Protein AF-A0A9D4Y0W6-F1 (afdb_monomer_lite)

InterPro domains:
  IPR001810 F-box domain [PF00646] (2-31)
  IPR036047 F-box-like domain superfamily [SSF81383] (2-50)
  IPR050796 SCF complex F-box component [PTHR31672] (2-57)

Sequence (112 aa):
AEILSFLDVKSIMRFRCVCKFWNTLIFDPTFVNLHLKKSAKQNPHFLLITAHSTTTTSEVPYGTYSRTEREHGVIPYSVSTLLENPSFTISIDEKYLVQDDECSNISVPAMD

Structure (mmCIF, N/CA/C/O backbone):
data_AF-A0A9D4Y0W6-F1
#
_entry.id   AF-A0A9D4Y0W6-F1
#
loop_
_atom_site.group_PDB
_atom_site.id
_atom_site.type_symbol
_atom_site.label_atom_id
_atom_site.label_alt_id
_atom_site.label_comp_id
_atom_site.label_asym_id
_atom_site.label_entity_id
_atom_site.label_seq_id
_atom_site.pdbx_PDB_ins_code
_atom_site.Cartn_x
_atom_site.Cartn_y
_atom_site.Cartn_z
_atom_site.occupancy
_atom_site.B_iso_or_equiv
_atom_site.auth_seq_id
_atom_site.auth_comp_id
_atom_site.auth_asym_id
_atom_site.auth_atom_id
_atom_site.pdbx_PDB_model_num
ATOM 1 N N . ALA A 1 1 ? -8.402 -5.051 13.642 1.00 80.12 1 ALA A N 1
ATOM 2 C CA . ALA A 1 1 ? -7.360 -4.393 12.819 1.00 80.12 1 ALA A CA 1
ATOM 3 C C . ALA A 1 1 ? -7.349 -4.909 11.379 1.00 80.12 1 ALA A C 1
ATOM 5 O O . ALA A 1 1 ? -7.305 -4.106 10.457 1.00 80.12 1 ALA A O 1
ATOM 6 N N . GLU A 1 2 ? -7.423 -6.228 11.173 1.00 84.94 2 GLU A N 1
ATOM 7 C CA . GLU A 1 2 ? -7.260 -6.858 9.856 1.00 84.94 2 GLU A CA 1
ATOM 8 C C . GLU A 1 2 ? -8.233 -6.354 8.780 1.00 84.94 2 GLU A C 1
ATOM 10 O O . GLU A 1 2 ? -7.783 -5.988 7.699 1.00 84.94 2 GLU A O 1
ATOM 15 N N . ILE A 1 3 ? -9.526 -6.214 9.092 1.00 89.06 3 ILE A N 1
ATOM 16 C CA . ILE A 1 3 ? -10.529 -5.691 8.145 1.00 89.06 3 ILE A CA 1
ATOM 17 C C . ILE A 1 3 ? -10.190 -4.259 7.708 1.00 89.06 3 ILE A C 1
ATOM 19 O O . ILE A 1 3 ? -10.088 -3.990 6.515 1.00 89.06 3 ILE A O 1
ATOM 23 N N . LEU A 1 4 ? -9.933 -3.352 8.660 1.00 90.06 4 LEU A N 1
ATOM 24 C CA . LEU A 1 4 ? -9.571 -1.966 8.340 1.00 90.06 4 LEU A CA 1
ATOM 25 C C . LEU A 1 4 ? -8.291 -1.862 7.514 1.00 90.06 4 LEU A C 1
ATOM 27 O O . LEU A 1 4 ? -8.163 -0.935 6.728 1.00 90.06 4 LEU A O 1
ATOM 31 N N . SER A 1 5 ? -7.353 -2.801 7.663 1.00 89.75 5 SER A N 1
ATOM 32 C CA . SER A 1 5 ? -6.099 -2.753 6.907 1.00 89.75 5 SER A CA 1
ATOM 33 C C . SER A 1 5 ? -6.293 -2.916 5.393 1.00 89.75 5 SER A C 1
ATOM 35 O O . SER A 1 5 ? -5.389 -2.546 4.654 1.00 89.75 5 SER A O 1
ATOM 37 N N . PHE A 1 6 ? -7.436 -3.454 4.939 1.00 87.19 6 PHE A N 1
ATOM 38 C CA . PHE A 1 6 ? -7.787 -3.585 3.518 1.00 87.19 6 PHE A CA 1
ATOM 39 C C . PHE A 1 6 ? -8.452 -2.340 2.918 1.00 87.19 6 PHE A C 1
ATOM 41 O O . PHE A 1 6 ? -8.647 -2.292 1.708 1.00 87.19 6 PHE A O 1
ATOM 48 N N . LEU A 1 7 ? -8.855 -1.376 3.744 1.00 89.12 7 LEU A N 1
ATOM 49 C CA . LEU A 1 7 ? -9.561 -0.184 3.287 1.00 89.12 7 LEU A CA 1
ATOM 50 C C . LEU A 1 7 ? -8.569 0.910 2.902 1.00 89.12 7 LEU A C 1
ATOM 52 O O . LEU A 1 7 ? -7.473 0.967 3.448 1.00 89.12 7 LEU A O 1
ATOM 56 N N . ASP A 1 8 ? -8.960 1.811 2.006 1.00 86.75 8 ASP A N 1
ATOM 57 C CA . ASP A 1 8 ? -8.159 2.994 1.709 1.00 86.75 8 ASP A CA 1
ATOM 58 C C . ASP A 1 8 ? -8.142 3.977 2.894 1.00 86.75 8 ASP A C 1
ATOM 60 O O . ASP A 1 8 ? -9.027 3.985 3.758 1.00 86.75 8 ASP A O 1
ATOM 64 N N . VAL A 1 9 ? -7.139 4.861 2.926 1.00 90.12 9 VAL A N 1
ATOM 65 C CA . VAL A 1 9 ? -6.983 5.843 4.013 1.00 90.12 9 VAL A CA 1
ATOM 66 C C . VAL A 1 9 ? -8.240 6.707 4.163 1.00 90.12 9 VAL A C 1
ATOM 68 O O . VAL A 1 9 ? -8.659 6.993 5.285 1.00 90.12 9 VAL A O 1
ATOM 71 N N . LYS A 1 10 ? -8.895 7.089 3.055 1.00 90.31 10 LYS A N 1
ATOM 72 C CA . LYS A 1 10 ? -10.109 7.919 3.103 1.00 90.31 10 LYS A CA 1
ATOM 73 C C . LYS A 1 10 ? -11.259 7.206 3.815 1.00 90.31 10 LYS A C 1
ATOM 75 O O . LYS A 1 10 ? -11.920 7.836 4.642 1.00 90.31 10 LYS A O 1
ATOM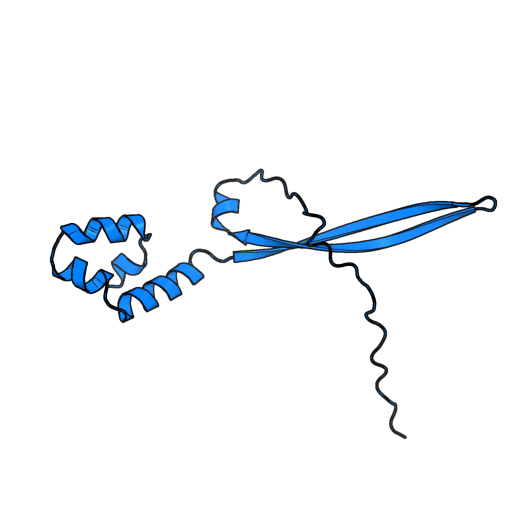 80 N N . SER A 1 11 ? -11.490 5.920 3.545 1.00 92.50 11 SER A N 1
ATOM 81 C CA . SER A 1 11 ? -12.529 5.145 4.235 1.00 92.50 11 SER A CA 1
ATOM 82 C C . SER A 1 11 ? -12.174 4.906 5.698 1.00 92.50 11 SER A C 1
ATOM 84 O O . SER A 1 11 ? -13.030 5.096 6.561 1.00 92.50 11 SER A O 1
ATOM 86 N N . ILE A 1 12 ? -10.912 4.576 6.003 1.00 94.12 12 ILE A N 1
ATOM 87 C CA . ILE A 1 12 ? -10.436 4.392 7.385 1.00 94.12 12 ILE A CA 1
ATOM 88 C C . ILE A 1 12 ? -10.705 5.649 8.220 1.00 94.12 12 ILE A C 1
ATOM 90 O O . ILE A 1 12 ? -11.235 5.561 9.327 1.00 94.12 12 ILE A O 1
ATOM 94 N N . MET A 1 13 ? -10.418 6.834 7.676 1.00 94.38 13 MET A N 1
ATOM 95 C CA . MET A 1 13 ? -10.589 8.102 8.393 1.00 94.38 13 MET A CA 1
ATOM 96 C C . MET A 1 13 ? -12.045 8.410 8.763 1.00 94.38 13 MET A C 1
ATOM 98 O O . MET A 1 13 ? -12.276 9.086 9.767 1.00 94.38 13 MET A O 1
ATOM 102 N N . ARG A 1 14 ? -13.028 7.874 8.028 1.00 95.38 14 ARG A N 1
ATOM 103 C CA . ARG A 1 14 ? -14.454 7.994 8.380 1.00 95.38 14 ARG A CA 1
ATOM 104 C C . ARG A 1 14 ? -14.817 7.166 9.615 1.00 95.38 14 ARG A C 1
ATOM 106 O O . ARG A 1 14 ? -15.692 7.573 10.367 1.00 95.38 14 ARG A O 1
ATOM 113 N N . PHE A 1 15 ? -14.119 6.062 9.894 1.00 93.81 15 PHE A N 1
ATOM 114 C CA . PHE A 1 15 ? -14.395 5.222 11.071 1.00 93.81 15 PHE A CA 1
ATOM 115 C C . PHE A 1 15 ? -13.965 5.847 12.402 1.00 93.81 15 PHE A C 1
ATOM 117 O O . PHE A 1 15 ? -14.394 5.384 13.460 1.00 93.81 15 PHE A O 1
ATOM 124 N N . ARG A 1 16 ? -13.187 6.938 12.378 1.00 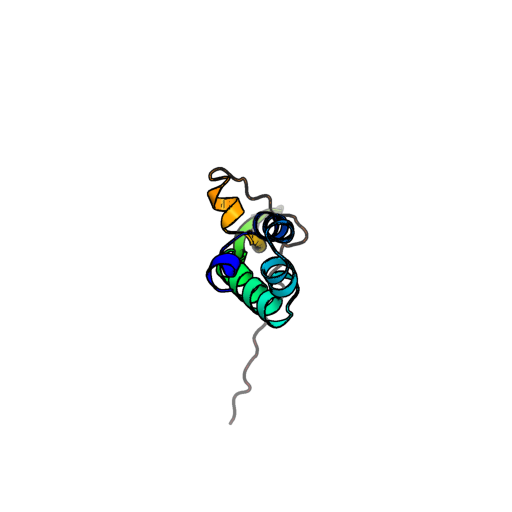94.38 16 ARG A N 1
ATOM 125 C CA . ARG A 1 16 ? -12.790 7.669 13.592 1.00 94.38 16 ARG A CA 1
ATOM 126 C C . ARG A 1 16 ? -13.979 8.150 14.425 1.00 94.38 16 ARG A C 1
ATOM 128 O O . ARG A 1 16 ? -13.859 8.225 15.643 1.00 94.38 16 ARG A O 1
ATOM 135 N N . CYS A 1 17 ? -15.110 8.471 13.795 1.00 93.00 17 CYS A N 1
ATOM 136 C CA . CYS A 1 17 ? -16.295 8.961 14.503 1.00 93.00 17 CYS A CA 1
ATOM 137 C C . CYS A 1 17 ? -17.216 7.849 15.031 1.00 93.00 17 CYS A C 1
ATOM 139 O O . CYS A 1 17 ? -18.164 8.155 15.747 1.00 93.00 17 CYS A O 1
ATOM 141 N N . VAL A 1 18 ? -16.952 6.575 14.715 1.00 94.00 18 VAL A N 1
ATOM 142 C CA . VAL A 1 18 ? -17.848 5.468 15.090 1.00 94.00 18 VAL A CA 1
ATOM 143 C C . VAL A 1 18 ? -17.716 5.119 16.568 1.00 94.00 18 VAL A C 1
ATOM 145 O O . VAL A 1 18 ? -18.716 5.009 17.271 1.00 94.00 18 VAL A O 1
ATOM 148 N N . CYS A 1 19 ? -16.489 4.941 17.066 1.00 94.38 19 CYS A N 1
ATOM 149 C CA . CYS A 1 19 ? -16.245 4.778 18.498 1.00 94.38 19 CYS A CA 1
ATOM 150 C C . CYS A 1 19 ? -14.788 5.089 18.871 1.00 94.38 19 CYS A C 1
ATOM 152 O O . CYS A 1 19 ? -13.896 5.128 18.018 1.00 94.38 19 CYS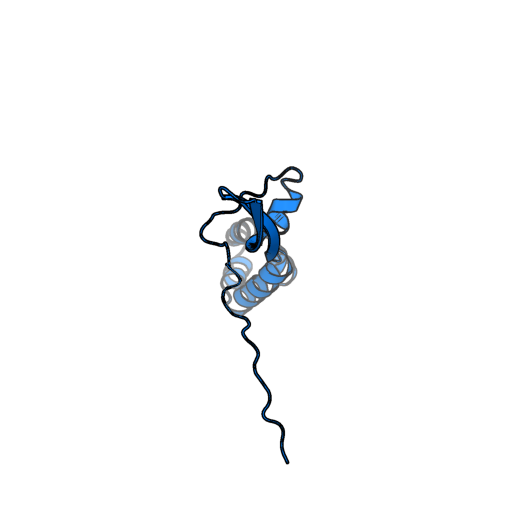 A O 1
ATOM 154 N N . LYS A 1 20 ? -14.533 5.258 20.177 1.00 95.00 20 LYS A N 1
ATOM 155 C CA . LYS A 1 20 ? -13.191 5.541 20.717 1.00 95.00 20 LYS A CA 1
ATOM 156 C C . LYS A 1 20 ? -12.168 4.472 20.333 1.00 95.00 20 LYS A C 1
ATOM 158 O O . LYS A 1 20 ? -11.045 4.818 19.994 1.00 95.00 20 LYS A O 1
ATOM 163 N N . PHE A 1 21 ? -12.572 3.200 20.343 1.00 94.88 21 PHE A N 1
ATOM 164 C CA . PHE A 1 21 ? -11.692 2.091 19.980 1.00 94.88 21 PHE A CA 1
ATOM 165 C C . PHE A 1 21 ? -11.195 2.207 18.536 1.00 94.88 21 PHE A C 1
ATOM 167 O O . PHE A 1 21 ? -9.995 2.101 18.306 1.00 94.88 21 PHE A O 1
ATOM 174 N N . TRP A 1 22 ? -12.085 2.487 17.575 1.00 94.75 22 TRP A N 1
ATOM 175 C CA . TRP A 1 22 ? -11.684 2.695 16.182 1.00 94.75 22 TRP A CA 1
ATOM 176 C C . TRP A 1 22 ? -10.729 3.880 16.045 1.00 94.75 22 TRP A C 1
ATOM 178 O O . TRP A 1 22 ? -9.703 3.755 15.385 1.00 94.75 22 TRP A O 1
ATOM 188 N N . ASN A 1 23 ? -11.010 4.999 16.718 1.00 95.50 23 ASN A N 1
ATOM 189 C CA . ASN A 1 23 ? -10.120 6.157 16.706 1.00 95.50 23 ASN A CA 1
ATOM 190 C C . ASN A 1 23 ? -8.726 5.813 17.262 1.00 95.50 23 ASN A C 1
ATOM 192 O O . ASN A 1 23 ? -7.733 6.116 16.614 1.00 95.50 23 ASN A O 1
ATOM 196 N N . THR A 1 24 ? -8.632 5.131 18.407 1.00 96.44 24 THR A N 1
ATOM 197 C CA . THR A 1 24 ? -7.343 4.701 18.976 1.00 96.44 24 THR A CA 1
ATOM 198 C C . THR A 1 24 ? -6.613 3.716 18.067 1.00 96.44 24 THR A C 1
ATOM 200 O O . THR A 1 24 ? -5.421 3.877 17.837 1.00 96.44 24 THR A O 1
ATOM 203 N N . LEU A 1 25 ? -7.319 2.729 17.509 1.00 95.75 25 LEU A N 1
ATOM 204 C CA . LEU A 1 25 ? -6.732 1.721 16.628 1.00 95.75 25 LEU A CA 1
ATOM 205 C C . LEU A 1 25 ? -6.139 2.335 15.354 1.00 95.75 25 LEU A C 1
ATOM 207 O O . LEU A 1 25 ? -5.085 1.903 14.910 1.00 95.75 25 LEU A O 1
ATOM 211 N N . ILE A 1 26 ? -6.801 3.332 14.764 1.00 94.81 26 ILE A N 1
ATOM 212 C CA . ILE A 1 26 ? -6.347 3.977 13.520 1.00 94.81 26 ILE A CA 1
ATOM 213 C C . ILE A 1 26 ? -5.027 4.736 13.720 1.00 94.81 26 ILE A C 1
ATOM 215 O O . ILE A 1 26 ? -4.217 4.799 12.798 1.00 94.81 26 ILE A O 1
ATOM 219 N N . PHE A 1 27 ? -4.801 5.285 14.915 1.00 94.75 27 PHE A N 1
ATOM 220 C CA . PHE A 1 27 ? -3.570 6.001 15.262 1.00 94.75 27 PHE A CA 1
ATOM 221 C C . PHE A 1 27 ? -2.517 5.122 15.944 1.00 94.75 27 PHE A C 1
ATOM 223 O O . PHE A 1 27 ? -1.431 5.609 16.257 1.00 94.75 27 PHE A O 1
ATOM 230 N N . ASP A 1 28 ? -2.808 3.841 16.165 1.00 96.44 28 ASP A N 1
ATOM 231 C CA . ASP A 1 28 ? -1.845 2.911 16.735 1.00 96.44 28 ASP A CA 1
ATOM 232 C C . ASP A 1 28 ? -0.668 2.684 15.759 1.00 96.44 28 ASP A C 1
ATOM 234 O O . ASP A 1 28 ? -0.890 2.318 14.599 1.00 96.44 28 ASP A O 1
ATOM 238 N N . PRO A 1 29 ? 0.597 2.854 16.191 1.00 96.00 29 PRO A N 1
ATOM 239 C CA . PRO A 1 29 ? 1.761 2.688 15.318 1.00 96.00 29 PRO A CA 1
ATOM 240 C C . PRO A 1 29 ? 1.877 1.295 14.686 1.00 96.00 29 PRO A C 1
ATOM 242 O O . PRO A 1 29 ? 2.414 1.154 13.582 1.00 96.00 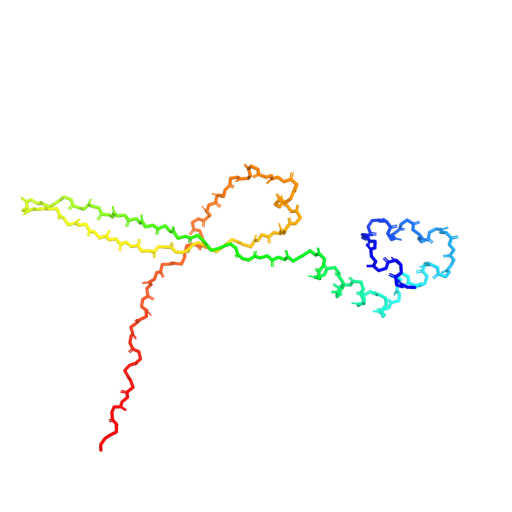29 PRO A O 1
ATOM 245 N N . THR A 1 30 ? 1.378 0.258 15.364 1.00 95.69 30 THR A N 1
ATOM 246 C CA . THR A 1 30 ? 1.360 -1.118 14.849 1.00 95.69 30 THR A CA 1
ATOM 247 C C . THR A 1 30 ? 0.380 -1.225 13.691 1.00 95.69 30 THR A C 1
ATOM 249 O O . THR A 1 30 ? 0.718 -1.779 12.642 1.00 95.69 30 THR A O 1
ATOM 252 N N . PHE A 1 31 ? -0.815 -0.648 13.845 1.00 95.31 31 PHE A N 1
ATOM 253 C CA . PHE A 1 31 ? -1.806 -0.574 12.776 1.00 95.31 31 PHE A CA 1
ATOM 254 C C . PHE A 1 31 ? -1.302 0.247 11.584 1.00 95.31 31 PHE A C 1
ATOM 256 O O . PHE A 1 31 ? -1.426 -0.208 10.447 1.00 95.31 31 PHE A O 1
ATOM 263 N N . VAL A 1 32 ? -0.676 1.404 11.823 1.00 94.25 32 VAL A N 1
ATOM 264 C CA . VAL A 1 32 ? -0.106 2.249 10.758 1.00 94.25 32 VAL A CA 1
ATOM 265 C C . VAL A 1 32 ? 0.954 1.485 9.962 1.00 94.25 32 VAL A C 1
ATOM 267 O O . VAL A 1 32 ? 0.884 1.435 8.735 1.00 94.25 32 VAL A O 1
ATOM 270 N N . ASN A 1 33 ? 1.892 0.813 10.637 1.00 94.06 33 ASN A N 1
ATOM 271 C CA . ASN A 1 33 ? 2.901 -0.015 9.968 1.00 94.06 33 ASN A CA 1
ATOM 272 C C . ASN A 1 33 ? 2.285 -1.174 9.178 1.00 94.06 33 ASN A C 1
ATOM 274 O O . ASN A 1 33 ? 2.716 -1.462 8.059 1.00 94.06 33 ASN A O 1
ATOM 278 N N . LEU A 1 34 ? 1.284 -1.849 9.748 1.00 93.38 34 LEU A N 1
ATOM 279 C CA . LEU A 1 34 ? 0.562 -2.919 9.065 1.00 93.38 34 LEU A CA 1
ATOM 280 C C . LEU A 1 34 ? -0.109 -2.399 7.788 1.00 93.38 34 LEU A C 1
ATOM 282 O O . LEU A 1 34 ? 0.022 -3.015 6.731 1.00 93.38 34 LEU A O 1
ATOM 286 N N . HIS A 1 35 ? -0.800 -1.264 7.881 1.00 93.00 35 HIS A N 1
ATOM 287 C CA . HIS A 1 35 ? -1.508 -0.657 6.762 1.00 93.00 35 HIS A CA 1
ATOM 288 C C . HIS A 1 35 ? -0.544 -0.183 5.664 1.00 93.00 35 HIS A C 1
ATOM 290 O O . HIS A 1 35 ? -0.777 -0.478 4.494 1.00 93.00 35 HIS A O 1
ATOM 296 N N . LEU A 1 36 ? 0.591 0.432 6.020 1.00 89.31 36 LEU A N 1
ATOM 297 C CA . LEU A 1 36 ? 1.639 0.821 5.064 1.00 89.31 36 LEU A CA 1
ATOM 298 C C . LEU A 1 36 ? 2.210 -0.384 4.307 1.00 89.31 36 LEU A C 1
ATOM 300 O O . LEU A 1 36 ? 2.264 -0.379 3.076 1.00 89.31 36 LEU A O 1
ATOM 304 N N . LYS A 1 37 ? 2.575 -1.453 5.026 1.00 88.44 37 LYS A N 1
ATOM 305 C CA . LYS A 1 37 ? 3.085 -2.693 4.414 1.00 88.44 37 LYS A CA 1
ATOM 306 C C . LYS A 1 37 ? 2.072 -3.328 3.466 1.00 88.44 37 LYS A C 1
ATOM 308 O O . LYS A 1 37 ? 2.460 -3.945 2.478 1.00 88.44 37 LYS A O 1
ATOM 313 N N . LYS A 1 38 ? 0.780 -3.216 3.777 1.00 86.56 38 LYS A N 1
ATOM 314 C CA . LYS A 1 38 ? -0.291 -3.778 2.952 1.00 86.56 38 LYS A CA 1
ATOM 315 C C . LYS A 1 38 ? -0.583 -2.918 1.727 1.00 86.56 38 LYS A C 1
ATOM 317 O O . LYS A 1 38 ? -0.714 -3.470 0.642 1.00 86.56 38 LYS A O 1
ATOM 322 N N . SER A 1 39 ? -0.588 -1.596 1.884 1.00 80.94 39 SER A N 1
ATOM 323 C CA . SER A 1 39 ? -0.737 -0.635 0.786 1.00 80.94 39 SER A CA 1
ATOM 324 C C . SER A 1 39 ? 0.339 -0.838 -0.288 1.00 80.94 39 SER A C 1
ATOM 326 O O . SER A 1 39 ? 0.012 -1.006 -1.460 1.00 80.94 39 SER A O 1
ATOM 328 N N . ALA A 1 40 ? 1.607 -0.989 0.117 1.00 76.94 40 ALA A N 1
ATOM 329 C CA . ALA A 1 40 ? 2.711 -1.273 -0.805 1.00 76.94 40 ALA A CA 1
ATOM 330 C C . ALA A 1 40 ? 2.541 -2.589 -1.594 1.00 76.94 40 ALA A C 1
ATOM 332 O O . ALA A 1 40 ? 3.037 -2.711 -2.709 1.00 76.94 40 ALA A O 1
ATOM 333 N N . LYS A 1 41 ? 1.831 -3.578 -1.033 1.00 77.88 41 LYS A N 1
ATOM 334 C CA . LYS A 1 41 ? 1.506 -4.835 -1.729 1.00 77.88 41 LYS A CA 1
ATOM 335 C C . LYS A 1 41 ? 0.294 -4.714 -2.651 1.00 77.88 41 LYS A C 1
ATOM 337 O O . LYS A 1 41 ? 0.203 -5.456 -3.621 1.00 77.88 41 LYS A O 1
ATOM 342 N N . GLN A 1 42 ? -0.658 -3.846 -2.318 1.00 73.38 42 GLN A N 1
ATOM 343 C CA . GLN A 1 42 ? -1.915 -3.692 -3.054 1.00 73.38 42 GLN A CA 1
ATOM 344 C C . GLN A 1 42 ? -1.805 -2.719 -4.228 1.00 73.38 42 GLN A C 1
ATOM 346 O O . GLN A 1 42 ? -2.569 -2.846 -5.180 1.00 73.38 42 GLN A O 1
ATOM 351 N N . ASN A 1 43 ? -0.858 -1.781 -4.185 1.00 69.75 43 ASN A N 1
ATOM 352 C CA . ASN A 1 43 ? -0.579 -0.872 -5.289 1.00 69.75 43 ASN A CA 1
ATOM 353 C C . ASN A 1 43 ? 0.890 -0.998 -5.722 1.00 69.75 43 ASN A C 1
ATOM 355 O O . ASN A 1 43 ? 1.712 -0.142 -5.387 1.00 69.75 43 ASN A O 1
ATOM 359 N N . PRO A 1 44 ? 1.255 -2.103 -6.397 1.00 71.69 44 PRO A N 1
ATOM 360 C CA . PRO A 1 44 ? 2.612 -2.270 -6.881 1.00 71.69 44 PRO A CA 1
ATOM 361 C C . PRO A 1 44 ? 2.914 -1.176 -7.909 1.00 71.69 44 PRO A C 1
ATOM 363 O O . PRO A 1 44 ? 2.209 -1.013 -8.908 1.00 71.69 44 PRO A O 1
ATOM 366 N N . HIS A 1 45 ? 3.983 -0.429 -7.652 1.00 73.00 45 HIS A N 1
ATOM 367 C CA . HIS A 1 45 ? 4.632 0.350 -8.691 1.00 73.00 45 HIS A CA 1
ATOM 368 C C . HIS A 1 45 ? 5.505 -0.594 -9.513 1.00 73.00 45 HIS A C 1
ATOM 370 O O . HIS A 1 45 ? 6.232 -1.417 -8.956 1.00 73.00 45 HIS A O 1
ATOM 376 N N . PHE A 1 46 ? 5.433 -0.477 -10.829 1.00 75.94 46 PHE A N 1
ATOM 377 C CA . PHE A 1 46 ? 6.340 -1.155 -11.742 1.00 75.94 46 PHE A CA 1
ATOM 378 C C . PHE A 1 46 ? 7.130 -0.109 -12.524 1.00 75.94 46 PHE A C 1
ATOM 380 O O . PHE A 1 46 ? 6.716 1.044 -12.665 1.00 75.94 46 PHE A O 1
ATOM 387 N N . LEU A 1 47 ? 8.297 -0.519 -13.003 1.00 80.94 47 LEU A N 1
ATOM 388 C CA . LEU A 1 47 ? 9.106 0.286 -13.903 1.00 80.94 47 LEU A CA 1
ATOM 389 C C . LEU A 1 47 ? 8.800 -0.174 -15.321 1.00 80.94 47 LEU A C 1
ATOM 391 O O . LEU A 1 47 ? 8.982 -1.348 -15.647 1.00 80.94 47 LEU A O 1
ATOM 395 N N . LEU A 1 48 ? 8.310 0.741 -16.149 1.00 77.75 48 LEU A N 1
ATOM 396 C CA . LEU A 1 48 ? 8.227 0.517 -17.581 1.00 77.75 48 LEU A CA 1
ATOM 397 C C . LEU A 1 48 ? 9.589 0.862 -18.184 1.00 77.75 48 LEU A C 1
ATOM 399 O O . LEU A 1 48 ? 10.082 1.972 -17.983 1.00 77.75 48 LEU A O 1
ATOM 403 N N . ILE A 1 49 ? 10.177 -0.087 -18.908 1.00 80.69 49 ILE A N 1
ATOM 404 C CA . ILE A 1 49 ? 11.400 0.133 -19.679 1.00 80.69 49 ILE A CA 1
ATOM 405 C C . ILE A 1 49 ? 10.991 0.205 -21.144 1.00 80.69 49 ILE A C 1
ATOM 407 O O . ILE A 1 49 ? 10.448 -0.762 -21.682 1.00 80.69 49 ILE A O 1
ATOM 411 N N . THR A 1 50 ? 11.220 1.349 -21.777 1.00 78.06 50 THR A N 1
ATOM 412 C CA . THR A 1 50 ? 11.019 1.519 -23.217 1.00 78.06 50 THR A CA 1
ATOM 413 C C . THR A 1 50 ? 12.370 1.540 -23.913 1.00 78.06 50 THR A C 1
ATOM 415 O O . THR A 1 50 ? 13.345 2.051 -23.369 1.00 78.06 50 THR A O 1
ATOM 418 N N . ALA A 1 51 ? 12.439 0.956 -25.106 1.00 79.25 51 ALA A N 1
ATOM 419 C CA . ALA A 1 51 ? 13.646 0.945 -25.920 1.00 79.25 51 ALA A CA 1
ATOM 420 C C . ALA A 1 51 ? 13.356 1.674 -27.231 1.00 79.25 51 ALA A C 1
ATOM 422 O O . ALA A 1 51 ? 12.457 1.278 -27.978 1.00 79.25 51 ALA A O 1
ATOM 423 N N . HIS A 1 52 ? 14.118 2.730 -27.504 1.00 73.94 52 HIS A N 1
ATOM 424 C CA . HIS A 1 52 ? 14.046 3.488 -28.747 1.00 73.94 52 HIS A CA 1
ATOM 425 C C . HIS A 1 52 ? 15.354 3.303 -29.503 1.00 73.94 52 HIS A C 1
ATOM 427 O O . HIS A 1 52 ? 16.437 3.393 -28.930 1.00 73.94 52 HIS A O 1
ATOM 433 N N . SER A 1 53 ? 15.241 2.990 -30.793 1.00 71.44 53 SER A N 1
ATOM 434 C CA . SER A 1 53 ? 16.390 2.964 -31.694 1.00 71.44 53 SER A CA 1
ATOM 435 C C . SER A 1 53 ? 16.316 4.194 -32.580 1.00 71.44 53 SER A C 1
ATOM 437 O O . SER A 1 53 ? 15.424 4.317 -33.421 1.00 71.44 53 SER A O 1
ATOM 439 N N . THR A 1 54 ? 17.230 5.132 -32.368 1.00 66.75 54 THR A N 1
ATOM 440 C CA . THR A 1 54 ? 17.390 6.287 -33.247 1.00 66.75 54 THR A CA 1
ATOM 441 C C . THR A 1 54 ? 18.458 5.925 -34.272 1.00 66.75 54 THR A C 1
ATOM 443 O O . THR A 1 54 ? 19.583 5.552 -33.943 1.00 66.75 54 THR A O 1
ATOM 446 N N . THR A 1 55 ? 18.072 5.929 -35.550 1.00 69.31 55 THR A N 1
ATOM 447 C CA . THR A 1 55 ? 19.012 5.707 -36.655 1.00 69.31 55 THR A CA 1
ATOM 448 C C . THR A 1 55 ? 19.402 7.064 -37.208 1.00 69.31 55 THR A C 1
ATOM 450 O O . THR A 1 55 ? 18.703 7.632 -38.048 1.00 69.31 55 THR A O 1
ATOM 453 N N . THR A 1 56 ? 20.509 7.605 -36.716 1.00 70.94 56 THR A N 1
ATOM 454 C CA . THR A 1 56 ? 21.056 8.861 -37.222 1.00 70.94 56 THR A CA 1
ATOM 455 C C . THR A 1 56 ? 21.760 8.561 -38.536 1.00 70.94 56 THR A C 1
ATOM 457 O O . THR A 1 56 ? 22.829 7.949 -38.566 1.00 70.94 56 THR A O 1
ATOM 460 N N . THR A 1 57 ? 21.113 8.944 -39.633 1.00 75.31 57 THR A N 1
ATOM 461 C CA . THR A 1 57 ? 21.639 8.796 -40.991 1.00 75.31 57 THR A CA 1
ATOM 462 C C . THR A 1 57 ? 22.304 10.106 -41.385 1.00 75.31 57 THR A C 1
ATOM 464 O O . THR A 1 57 ? 21.622 11.115 -41.550 1.00 75.31 57 THR A O 1
ATOM 467 N N . SER A 1 58 ? 23.629 10.113 -41.498 1.00 79.31 58 SER A N 1
ATOM 468 C CA . SER A 1 58 ? 24.392 11.263 -41.976 1.00 79.31 58 SER A CA 1
ATOM 469 C C . SER A 1 58 ? 24.772 11.073 -43.444 1.00 79.31 58 SER A C 1
ATOM 471 O O . SER A 1 58 ? 25.418 10.095 -43.833 1.00 79.31 58 SER A O 1
ATOM 473 N N . GLU A 1 59 ? 24.349 12.026 -44.274 1.00 77.69 59 GLU A N 1
ATOM 474 C CA 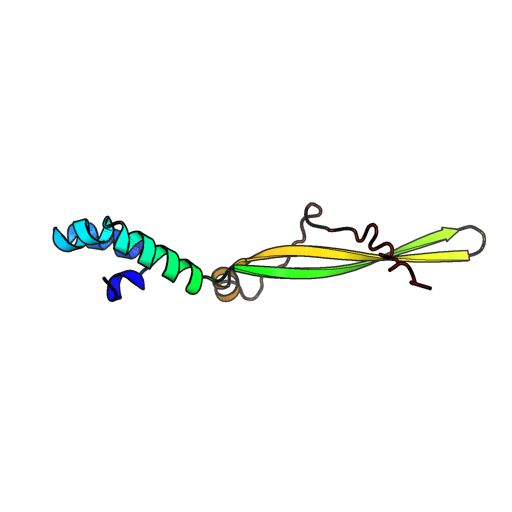. GLU A 1 59 ? 24.741 12.107 -45.679 1.00 77.69 59 GLU A CA 1
ATOM 475 C C . GLU A 1 59 ? 26.113 12.782 -45.775 1.00 77.69 59 GLU A C 1
ATOM 477 O O . GLU A 1 59 ? 26.281 13.939 -45.384 1.00 77.69 59 GLU A O 1
ATOM 482 N N . VAL A 1 60 ? 27.113 12.055 -46.276 1.00 80.94 60 VAL A N 1
ATOM 483 C CA . VAL A 1 60 ? 28.448 12.591 -46.573 1.00 80.94 60 VAL A CA 1
ATOM 484 C C . VAL A 1 60 ? 28.734 12.473 -48.074 1.00 80.94 60 VAL A C 1
ATOM 486 O O . VAL A 1 60 ? 28.164 11.609 -48.738 1.00 80.94 60 VAL A O 1
ATOM 489 N N . PRO A 1 61 ? 29.632 13.300 -48.648 1.00 78.38 61 PRO A N 1
ATOM 490 C CA . PRO A 1 61 ? 29.818 13.393 -50.104 1.00 78.38 61 PRO A CA 1
ATOM 491 C C . PRO A 1 61 ? 30.159 12.077 -50.826 1.00 78.38 61 PRO A C 1
ATOM 493 O O . PRO A 1 61 ? 30.015 11.999 -52.041 1.00 78.38 61 PRO A O 1
ATOM 496 N N . TYR A 1 62 ? 30.611 11.053 -50.095 1.00 76.25 62 TYR A N 1
ATOM 497 C CA . TYR A 1 62 ? 31.035 9.762 -50.643 1.00 76.25 62 TYR A CA 1
ATOM 498 C C . TYR A 1 62 ? 30.224 8.561 -50.125 1.00 76.25 62 TYR A C 1
ATOM 500 O O . TYR A 1 62 ? 30.618 7.421 -50.360 1.00 76.25 62 TYR A O 1
ATOM 508 N N . GLY A 1 63 ? 29.105 8.780 -49.428 1.00 74.50 63 GLY A N 1
ATOM 509 C CA . GLY A 1 63 ? 28.239 7.692 -48.969 1.00 74.50 63 GLY A CA 1
ATOM 510 C C . GLY A 1 63 ? 27.301 8.077 -47.829 1.00 74.50 63 GLY A C 1
ATOM 511 O O . GLY A 1 63 ? 27.283 9.210 -47.356 1.00 74.50 63 GLY A O 1
ATOM 512 N N . THR A 1 64 ? 26.525 7.103 -47.366 1.00 72.69 64 THR A N 1
ATOM 513 C CA . THR A 1 64 ? 25.595 7.269 -46.247 1.00 72.69 64 THR A CA 1
ATOM 514 C C . THR A 1 64 ? 26.110 6.472 -45.058 1.00 72.69 64 THR A C 1
ATOM 516 O O . THR A 1 64 ? 26.300 5.260 -45.162 1.00 72.69 64 THR A O 1
ATOM 519 N N . TYR A 1 65 ? 26.346 7.141 -43.931 1.00 75.06 65 TYR A N 1
ATOM 520 C CA . TYR A 1 65 ? 26.682 6.486 -42.669 1.00 75.06 65 TYR A CA 1
ATOM 521 C C . TYR A 1 65 ? 25.445 6.485 -41.772 1.00 75.06 65 TYR A C 1
ATOM 523 O O . TYR A 1 65 ? 24.877 7.538 -41.494 1.00 75.06 65 TYR A O 1
ATOM 531 N N . SER A 1 66 ? 25.003 5.311 -41.326 1.00 70.12 66 SER A N 1
ATOM 532 C CA . SER A 1 66 ? 23.897 5.180 -40.374 1.00 70.12 66 SER A CA 1
ATOM 533 C C . SER A 1 66 ? 24.428 4.674 -39.036 1.00 70.12 66 SER A C 1
ATOM 535 O O . SER A 1 66 ? 24.907 3.540 -38.955 1.00 70.12 66 SER A O 1
ATOM 537 N N . ARG A 1 67 ? 24.326 5.493 -37.985 1.00 74.19 67 ARG A N 1
ATOM 538 C CA . ARG A 1 67 ? 24.582 5.076 -36.600 1.00 74.19 67 ARG A CA 1
ATOM 539 C C . ARG A 1 67 ? 23.256 4.742 -35.930 1.00 74.19 67 ARG A C 1
ATOM 541 O O . ARG A 1 67 ? 22.353 5.571 -35.928 1.00 74.19 67 ARG A O 1
ATOM 548 N N . THR A 1 68 ? 23.146 3.548 -35.361 1.00 62.56 68 THR A N 1
ATOM 549 C CA . THR A 1 68 ? 22.003 3.162 -34.524 1.00 62.56 68 THR A CA 1
ATOM 550 C C . THR A 1 68 ? 22.390 3.282 -33.057 1.00 62.56 68 THR A C 1
ATOM 552 O O . THR A 1 68 ? 23.221 2.503 -32.586 1.00 62.56 68 THR A O 1
ATOM 555 N N . GLU A 1 69 ? 21.793 4.228 -32.341 1.00 70.88 69 GLU A N 1
ATOM 556 C CA . GLU A 1 69 ? 21.911 4.340 -30.885 1.00 70.88 69 GLU A CA 1
ATOM 557 C C . GLU A 1 69 ? 20.680 3.712 -30.232 1.00 70.88 69 GLU A C 1
ATOM 559 O O . GLU A 1 69 ? 19.563 3.815 -30.749 1.00 70.88 69 GLU A O 1
ATOM 564 N N . ARG A 1 70 ? 20.897 2.984 -29.132 1.00 67.44 70 ARG A N 1
ATOM 565 C CA . ARG A 1 70 ? 19.817 2.452 -28.302 1.00 67.44 70 ARG A CA 1
ATOM 566 C C . ARG A 1 70 ? 19.693 3.341 -27.079 1.00 67.44 70 ARG A C 1
ATOM 568 O O . ARG A 1 70 ? 20.632 3.449 -26.302 1.00 67.44 70 ARG A O 1
ATOM 575 N N . GLU A 1 71 ? 18.531 3.950 -26.925 1.00 73.25 71 GLU A N 1
ATOM 576 C CA . GLU A 1 71 ? 18.190 4.732 -25.744 1.00 73.25 71 GLU A CA 1
ATOM 577 C C . GLU A 1 71 ? 17.113 3.993 -24.956 1.00 73.25 71 GLU A C 1
ATOM 579 O O . GLU A 1 71 ? 16.103 3.537 -25.513 1.00 73.25 71 GLU A O 1
ATOM 584 N N . HIS A 1 72 ? 17.337 3.869 -23.650 1.00 77.00 72 HIS A N 1
ATOM 585 C CA . HIS A 1 72 ? 16.377 3.272 -22.733 1.00 77.00 72 HIS A CA 1
ATOM 586 C C . HIS A 1 72 ? 15.679 4.373 -21.936 1.00 77.00 72 HIS A C 1
ATOM 588 O O . HIS A 1 72 ? 16.335 5.199 -21.304 1.00 77.00 72 HIS A O 1
ATOM 594 N N . GLY A 1 73 ? 14.347 4.369 -21.943 1.00 77.19 73 GLY A N 1
ATOM 595 C CA . GLY A 1 73 ? 13.529 5.197 -21.061 1.00 77.19 73 GLY A CA 1
ATOM 596 C C . GLY A 1 73 ? 13.059 4.388 -19.855 1.00 77.19 73 GLY A C 1
ATOM 597 O O . GLY A 1 73 ? 12.597 3.258 -20.015 1.00 77.19 73 GLY A O 1
ATOM 598 N N . VAL A 1 74 ? 13.144 4.958 -18.649 1.00 78.44 74 VAL A N 1
ATOM 599 C CA . VAL A 1 74 ? 12.598 4.344 -17.425 1.00 78.44 74 VAL A CA 1
ATOM 600 C C . VAL A 1 74 ? 11.469 5.205 -16.877 1.00 78.44 74 VAL A C 1
ATOM 602 O O . VAL A 1 74 ? 11.685 6.349 -16.482 1.00 78.44 74 VAL A O 1
ATOM 605 N N . ILE A 1 75 ? 10.258 4.649 -16.819 1.00 76.06 75 ILE A N 1
ATOM 606 C CA . ILE A 1 75 ? 9.064 5.371 -16.366 1.00 76.06 75 ILE A CA 1
ATOM 607 C C . ILE A 1 75 ? 8.457 4.635 -15.162 1.00 76.06 75 ILE A C 1
ATOM 609 O O . ILE A 1 75 ? 7.972 3.509 -15.319 1.00 76.06 75 ILE A O 1
ATOM 613 N N . PRO A 1 76 ? 8.459 5.232 -13.953 1.00 72.62 76 PRO A N 1
ATOM 614 C CA . PRO A 1 76 ? 7.767 4.659 -12.807 1.00 72.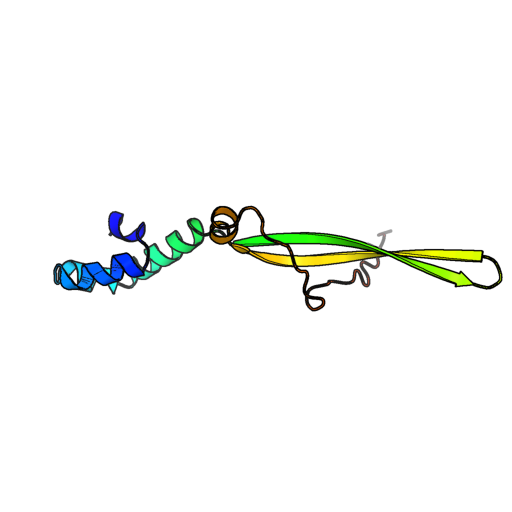62 76 PRO A CA 1
ATOM 615 C C . PRO A 1 76 ? 6.256 4.808 -12.986 1.00 72.62 76 PRO A C 1
ATOM 617 O O . PRO A 1 76 ? 5.752 5.909 -13.209 1.00 72.62 76 PRO A O 1
ATOM 620 N N . TYR A 1 77 ? 5.520 3.705 -12.862 1.00 73.50 77 TYR A N 1
ATOM 621 C CA . TYR A 1 77 ? 4.075 3.695 -13.075 1.00 73.50 77 TYR A CA 1
ATOM 622 C C . TYR A 1 77 ? 3.352 2.828 -12.040 1.00 73.50 77 TYR A C 1
ATOM 624 O O . TYR A 1 77 ? 3.916 1.884 -11.489 1.00 73.50 77 TYR A O 1
ATOM 632 N N . SER A 1 78 ? 2.100 3.170 -11.731 1.00 73.75 78 SER A N 1
ATOM 633 C CA . SER A 1 78 ? 1.252 2.410 -10.805 1.00 73.75 78 SER A CA 1
ATOM 634 C C . SER A 1 78 ? 0.273 1.520 -11.573 1.00 73.75 78 SER A C 1
ATOM 636 O O . SER A 1 78 ? -0.332 1.947 -12.561 1.00 73.75 78 SER A O 1
ATOM 638 N N . VAL A 1 79 ? 0.070 0.283 -11.104 1.00 72.38 79 VAL A N 1
ATOM 639 C CA . VAL A 1 79 ? -0.912 -0.638 -11.707 1.00 72.38 79 VAL A CA 1
ATOM 640 C C . VAL A 1 79 ? -2.335 -0.081 -11.630 1.00 72.38 79 VAL A C 1
ATOM 642 O O . VAL A 1 79 ? -3.102 -0.274 -12.570 1.00 72.38 79 VAL A O 1
ATOM 645 N N . SER A 1 80 ? -2.694 0.657 -10.572 1.00 72.12 80 SER A N 1
ATOM 646 C CA . SER A 1 80 ? -4.046 1.225 -10.467 1.00 72.12 80 SER A CA 1
ATOM 647 C C . SER A 1 80 ? -4.340 2.218 -11.593 1.00 72.12 80 SER A C 1
ATOM 649 O O . SER A 1 80 ? -5.416 2.169 -12.178 1.00 72.12 80 SER A O 1
ATOM 651 N N . THR A 1 81 ? -3.365 3.047 -11.974 1.00 69.50 81 THR A N 1
ATOM 652 C CA . THR A 1 81 ? -3.510 3.984 -13.101 1.00 69.50 81 THR A CA 1
ATOM 653 C C . THR A 1 81 ? -3.654 3.288 -14.456 1.00 69.50 81 THR A C 1
ATOM 655 O O . THR A 1 81 ? -4.397 3.782 -15.299 1.00 69.50 81 THR A O 1
ATOM 658 N N . LEU A 1 82 ? -3.007 2.131 -14.668 1.00 71.06 82 LEU A N 1
ATOM 659 C CA . LEU A 1 82 ? -3.174 1.357 -15.910 1.00 71.06 82 LEU A CA 1
ATOM 660 C C . LEU A 1 82 ? -4.584 0.781 -16.033 1.00 71.06 82 LEU A C 1
ATOM 662 O O . LEU A 1 82 ? -5.166 0.775 -17.113 1.00 71.06 82 LEU A O 1
ATOM 666 N N . LEU A 1 83 ? -5.113 0.262 -14.924 1.00 72.81 83 LEU A N 1
ATOM 667 C CA . LEU A 1 83 ? -6.434 -0.362 -14.900 1.00 72.81 83 LEU A CA 1
ATOM 668 C C . LEU A 1 83 ? -7.550 0.668 -15.105 1.00 72.81 83 LEU A C 1
ATOM 670 O O . LEU A 1 83 ? -8.561 0.356 -15.727 1.00 72.81 83 LEU A O 1
ATOM 674 N N . GLU A 1 84 ? -7.361 1.889 -14.604 1.00 75.62 84 GLU A N 1
ATOM 675 C CA . GLU A 1 84 ? -8.316 2.988 -14.774 1.00 75.62 84 GLU A CA 1
ATOM 676 C C . GLU A 1 84 ? -8.229 3.651 -16.161 1.00 75.62 84 GLU A C 1
ATOM 678 O O . GLU A 1 84 ? -9.220 4.220 -16.620 1.00 75.62 84 GLU A O 1
ATOM 683 N N . ASN A 1 85 ? -7.086 3.562 -16.854 1.00 70.06 85 ASN A N 1
ATOM 684 C CA . ASN A 1 85 ? -6.897 4.131 -18.190 1.00 70.06 85 ASN A CA 1
ATOM 685 C C . ASN A 1 85 ? -6.195 3.149 -19.155 1.00 70.06 85 ASN A C 1
ATOM 687 O O . ASN A 1 85 ? -4.972 3.198 -19.310 1.00 70.06 85 ASN A O 1
ATOM 691 N N . PRO A 1 86 ? -6.955 2.290 -19.860 1.00 66.81 86 PRO A N 1
ATOM 692 C CA . PRO A 1 86 ? -6.383 1.284 -20.756 1.00 66.81 86 PRO A CA 1
ATOM 693 C C . PRO A 1 86 ? -5.767 1.862 -22.041 1.00 66.81 86 PRO A C 1
ATOM 695 O O . PRO A 1 86 ? -4.961 1.189 -22.676 1.00 66.81 86 PRO A O 1
ATOM 698 N N . SER A 1 87 ? -6.108 3.098 -22.420 1.00 63.72 87 SER A N 1
ATOM 699 C CA . SER A 1 87 ? -5.631 3.743 -23.656 1.00 63.72 87 SER A CA 1
ATOM 700 C C . SER A 1 87 ? -4.544 4.790 -23.400 1.00 63.72 87 SER A C 1
ATOM 702 O O . SER A 1 87 ? -4.429 5.761 -24.146 1.00 63.72 87 SER A O 1
ATOM 704 N N . PHE A 1 88 ? -3.779 4.650 -22.318 1.00 65.31 88 PHE A N 1
ATOM 705 C CA . PHE A 1 88 ? -2.784 5.649 -21.947 1.00 65.31 88 PHE A CA 1
ATOM 706 C C . PHE A 1 88 ? -1.674 5.791 -23.008 1.00 65.31 88 PHE A C 1
ATOM 708 O O . PHE A 1 88 ? -1.186 4.813 -23.574 1.00 65.31 88 PHE A O 1
ATOM 715 N N . THR A 1 89 ? -1.250 7.031 -23.253 1.00 59.25 89 THR A N 1
ATOM 716 C CA . THR A 1 89 ? -0.114 7.346 -24.126 1.00 59.25 89 THR A CA 1
ATOM 717 C C . THR A 1 89 ? 1.156 7.422 -23.282 1.00 59.25 89 THR A C 1
ATOM 719 O O . THR A 1 89 ? 1.218 8.199 -22.329 1.00 59.25 89 THR A O 1
ATOM 722 N N . ILE A 1 90 ? 2.178 6.636 -23.623 1.00 62.81 90 ILE A N 1
ATOM 723 C CA . ILE A 1 90 ? 3.496 6.704 -22.979 1.00 62.81 90 ILE A CA 1
ATOM 724 C C . ILE A 1 90 ? 4.254 7.898 -23.568 1.00 62.81 90 ILE A C 1
ATOM 726 O O . ILE A 1 90 ? 4.743 7.827 -24.693 1.00 62.81 90 ILE A O 1
ATOM 730 N N . SER A 1 91 ? 4.337 9.006 -22.829 1.00 58.62 91 SER A N 1
ATOM 731 C CA . SER A 1 91 ? 5.232 10.118 -23.161 1.00 58.62 91 SER A CA 1
ATOM 732 C C . SER A 1 91 ? 6.574 9.903 -22.467 1.00 58.62 91 SER A C 1
ATOM 734 O O . SER A 1 91 ? 6.632 9.884 -21.236 1.00 58.62 91 SER A O 1
ATOM 736 N N . ILE A 1 92 ? 7.642 9.734 -23.238 1.00 59.34 92 ILE A N 1
ATOM 737 C CA . ILE A 1 92 ? 8.998 9.646 -22.693 1.00 59.34 92 ILE A CA 1
ATOM 738 C C . ILE A 1 92 ? 9.499 11.066 -22.486 1.00 59.34 92 ILE A C 1
ATOM 740 O O . ILE A 1 92 ? 9.534 11.857 -23.424 1.00 59.34 92 ILE A O 1
ATOM 744 N N . ASP A 1 93 ? 9.822 11.395 -21.242 1.00 56.62 93 ASP A N 1
ATOM 745 C CA . ASP A 1 93 ? 10.495 12.646 -20.919 1.00 56.62 93 ASP A CA 1
ATOM 746 C C . ASP A 1 93 ? 11.994 12.448 -21.177 1.00 56.62 93 ASP A C 1
ATOM 748 O O . ASP A 1 93 ? 12.597 11.497 -20.671 1.00 56.62 93 ASP A O 1
ATOM 752 N N . GLU A 1 94 ? 12.576 13.338 -21.978 1.00 55.97 94 GLU A N 1
ATOM 753 C CA . GLU A 1 94 ? 13.966 13.305 -22.450 1.00 55.97 94 GLU A CA 1
ATOM 754 C C . GLU A 1 94 ? 14.968 13.206 -21.282 1.00 55.97 94 GLU A C 1
ATOM 756 O O . GLU A 1 94 ? 16.026 12.597 -21.402 1.00 55.97 94 GLU A O 1
ATOM 761 N N . LYS A 1 95 ? 14.589 13.692 -20.089 1.00 53.50 95 LYS A N 1
ATOM 762 C CA . LYS A 1 95 ? 15.403 13.630 -18.860 1.00 53.50 95 LYS A CA 1
ATOM 763 C C . LYS A 1 95 ? 15.618 12.227 -18.272 1.00 53.50 95 LYS A C 1
ATOM 765 O O . LYS A 1 95 ? 16.401 12.089 -17.334 1.00 53.50 95 LYS A O 1
ATOM 770 N N . TYR A 1 96 ? 14.884 11.217 -18.742 1.00 54.69 96 TYR A N 1
ATOM 771 C CA . TYR A 1 96 ? 15.012 9.821 -18.295 1.00 54.69 96 TYR A CA 1
ATOM 772 C C . TYR A 1 96 ? 15.582 8.898 -19.374 1.00 54.69 96 TYR A C 1
ATOM 774 O O . TYR A 1 96 ? 15.537 7.677 -19.208 1.00 54.69 96 TYR A O 1
ATOM 782 N N . LEU A 1 97 ? 16.094 9.464 -20.468 1.00 58.84 97 LEU A N 1
ATOM 783 C CA . LEU A 1 97 ? 16.845 8.716 -21.461 1.00 58.84 97 LEU A CA 1
ATOM 784 C C . LEU A 1 97 ? 18.222 8.402 -20.882 1.00 58.84 97 LEU A C 1
ATOM 786 O O . LEU A 1 97 ? 19.008 9.297 -20.570 1.00 58.84 97 LEU A O 1
ATOM 790 N N . VAL A 1 98 ? 18.497 7.115 -20.699 1.00 58.28 98 VAL A N 1
ATOM 791 C CA . VAL A 1 98 ? 19.845 6.643 -20.399 1.00 58.28 98 VAL A CA 1
ATOM 792 C C . VAL A 1 98 ? 20.503 6.333 -21.734 1.00 58.28 98 VAL A C 1
ATOM 794 O O . VAL A 1 98 ? 20.081 5.417 -22.444 1.00 58.28 98 VAL A O 1
ATOM 797 N N . GLN A 1 99 ? 21.502 7.139 -22.079 1.00 56.09 99 GLN A N 1
ATOM 798 C CA . GLN A 1 99 ? 22.384 6.892 -23.209 1.00 56.09 99 GLN A CA 1
ATOM 799 C C . GLN A 1 99 ? 23.375 5.800 -22.784 1.00 56.09 99 GLN A C 1
ATOM 801 O O . GLN A 1 99 ? 23.968 5.895 -21.706 1.00 56.09 99 GLN A O 1
ATOM 806 N N . ASP A 1 100 ? 23.500 4.738 -23.583 1.00 51.06 100 ASP A N 1
ATOM 807 C CA . ASP A 1 100 ? 24.462 3.649 -23.362 1.00 51.06 100 ASP A CA 1
ATOM 808 C C . ASP A 1 100 ? 25.903 4.161 -23.605 1.00 51.06 100 ASP A C 1
ATOM 810 O O . ASP A 1 100 ? 26.565 3.750 -24.557 1.00 51.06 100 ASP A O 1
ATOM 814 N N . ASP A 1 101 ? 26.406 5.069 -22.765 1.00 54.06 101 ASP A N 1
ATOM 815 C CA . ASP A 1 101 ? 27.820 5.448 -22.761 1.00 54.06 101 ASP A CA 1
ATOM 816 C C . ASP A 1 101 ? 28.602 4.511 -21.820 1.00 54.06 101 ASP A C 1
ATOM 818 O O . ASP A 1 101 ? 28.479 4.543 -20.597 1.00 54.06 101 ASP A O 1
ATOM 822 N N . GLU A 1 102 ? 29.398 3.644 -22.457 1.00 48.91 102 GLU A N 1
ATOM 823 C CA . GLU A 1 102 ? 30.428 2.745 -21.913 1.00 48.91 102 GLU A CA 1
ATOM 824 C C . GLU A 1 102 ? 30.003 1.652 -20.910 1.00 48.91 102 GLU A C 1
ATOM 826 O O . GLU A 1 102 ? 30.327 1.686 -19.724 1.00 48.91 102 GLU A O 1
ATOM 831 N N . CYS A 1 103 ? 29.504 0.523 -21.428 1.00 44.41 103 CYS A N 1
ATOM 832 C CA . CYS A 1 103 ? 29.943 -0.774 -20.892 1.00 44.41 103 CYS A CA 1
ATOM 833 C C . CYS A 1 103 ? 31.223 -1.214 -21.625 1.00 44.41 103 CYS A C 1
ATOM 835 O O . CYS A 1 103 ? 31.236 -2.163 -22.410 1.00 44.41 103 CYS A O 1
ATOM 837 N N . SER A 1 104 ? 32.312 -0.478 -21.405 1.00 45.56 104 SER A N 1
ATOM 838 C CA . SER A 1 104 ? 33.650 -0.861 -21.852 1.00 45.56 104 SER A CA 1
ATOM 839 C C . SER A 1 104 ? 34.183 -1.944 -20.913 1.00 45.56 104 SER A C 1
ATOM 841 O O . SER A 1 104 ? 34.660 -1.655 -19.824 1.00 45.56 104 SER A O 1
ATOM 843 N N . ASN A 1 105 ? 34.038 -3.202 -21.335 1.00 40.31 105 ASN A N 1
ATOM 844 C CA . ASN A 1 105 ? 34.841 -4.374 -20.970 1.00 40.31 105 ASN A CA 1
ATOM 845 C C . ASN A 1 105 ? 35.632 -4.288 -19.644 1.00 40.31 105 ASN A C 1
ATOM 847 O O . ASN A 1 105 ? 36.772 -3.820 -19.621 1.00 40.31 105 ASN A O 1
ATOM 851 N N . ILE A 1 106 ? 35.104 -4.883 -18.568 1.00 37.16 106 ILE A N 1
ATOM 852 C CA . ILE A 1 106 ? 35.972 -5.375 -17.488 1.00 37.16 106 ILE A CA 1
ATOM 853 C C . ILE A 1 106 ? 36.740 -6.563 -18.071 1.00 37.16 106 ILE A C 1
ATOM 855 O O . ILE A 1 106 ? 36.253 -7.693 -18.096 1.00 37.16 106 ILE A O 1
ATOM 859 N N . SER A 1 107 ? 37.930 -6.289 -18.600 1.00 42.06 107 SER A N 1
ATOM 860 C CA . SER A 1 107 ? 38.890 -7.330 -18.942 1.00 42.06 107 SER A CA 1
ATOM 861 C C . SER A 1 107 ? 39.351 -7.970 -17.634 1.00 42.06 107 SER A C 1
ATOM 863 O O . SER A 1 107 ? 40.004 -7.329 -16.810 1.00 42.06 107 SER A O 1
ATOM 865 N N . VAL A 1 108 ? 38.947 -9.219 -17.409 1.00 41.97 108 VAL A N 1
ATOM 866 C CA . VAL A 1 108 ? 39.489 -10.048 -16.329 1.00 41.97 108 VAL A CA 1
ATOM 867 C C . VAL A 1 108 ? 40.962 -10.293 -16.668 1.00 41.97 108 VAL A C 1
ATOM 869 O O . VAL A 1 108 ? 41.238 -10.757 -17.776 1.00 41.97 108 VAL A O 1
ATOM 872 N N . PRO A 1 109 ? 41.926 -9.976 -15.786 1.00 37.38 109 PRO A N 1
ATOM 873 C CA . PRO A 1 109 ? 43.318 -10.266 -16.082 1.00 37.38 109 PRO A CA 1
ATOM 874 C C . PRO A 1 109 ? 43.493 -11.787 -16.126 1.00 37.38 109 PRO A C 1
ATOM 876 O O . PRO A 1 109 ? 43.117 -12.490 -15.188 1.00 37.38 109 PRO A O 1
ATOM 879 N N . ALA A 1 110 ? 44.028 -12.293 -17.237 1.00 40.06 110 ALA A N 1
ATOM 880 C CA . ALA A 1 110 ? 44.466 -13.676 -17.339 1.00 40.06 110 ALA A CA 1
ATOM 881 C C . ALA A 1 110 ? 45.606 -13.903 -16.333 1.00 40.06 110 ALA A C 1
ATOM 883 O O . ALA A 1 110 ? 46.599 -13.174 -16.347 1.00 40.06 110 ALA A O 1
ATOM 884 N N . MET A 1 111 ? 45.426 -14.879 -15.443 1.00 40.75 111 MET A N 1
ATOM 885 C CA . MET A 1 111 ? 46.500 -15.439 -14.627 1.00 40.75 111 MET A CA 1
ATOM 886 C C . MET A 1 111 ? 47.268 -16.447 -15.485 1.00 40.75 111 MET A C 1
ATOM 888 O O . MET A 1 111 ? 46.672 -17.440 -15.895 1.00 40.75 111 MET A O 1
ATOM 892 N N . ASP A 1 112 ? 48.560 -16.199 -15.685 1.00 39.88 112 ASP A N 1
ATOM 893 C CA . ASP A 1 112 ? 49.605 -17.217 -15.854 1.00 39.88 112 ASP A CA 1
ATOM 894 C C . ASP A 1 112 ? 50.788 -16.834 -14.950 1.00 39.88 112 ASP A C 1
ATOM 896 O O . ASP A 1 112 ? 51.137 -15.627 -14.916 1.00 39.88 112 ASP A O 1
#

Foldseek 3Di:
DVVLLPDDPVVLVVCCPVDPVSVCLCPDPVNVVSSVVVVCVVKPKDKDKDWDWDFDWDDDPVDIDTDTWIWIAIDTDIPVVCVVPVPDDDDGDPVRTDTPDDPDDPPDDDDD

pLDDT: mean 74.91, std 16.29, range [37.16, 96.44]

Organism: Pisum sativum (NCBI:txid3888)

Radius of gyration: 25.52 Å; chains: 1; bounding box: 68×31×71 Å

Secondary structure (DSSP, 8-state):
-HHHHTS-HHHHHHGGGT-HHHHHHHH-HHHHHHHHHHHHHHS-EEEEEEEEEEEEEEEETTEEEEEEEEEEEEEEEEHHHHHH-TT---PPPGGGEEE--------PPPP-